Protein AF-A0A838JVN4-F1 (afdb_monomer)

Mean predicted aligned error: 5.34 Å

Sequence (90 aa):
MNTALLSALHEIETDKGIPFETVKGVLEESLLAAYEGREGADEDARVVLDEDTGDLRVMKDGEDITPHDFTRIAAQVMRQTFYQRLNEVH

Solvent-accessible surface area (backbone atoms only — not comparable to full-atom values): 5272 Å² total; per-residue (Å²): 118,33,63,68,58,51,50,54,49,51,47,46,21,68,77,69,70,43,57,57,69,58,57,50,49,56,49,27,53,56,48,33,56,63,42,62,74,40,91,86,47,66,85,86,52,45,45,45,73,40,85,90,44,38,43,76,42,32,34,40,100,88,42,83,67,55,55,92,62,45,69,60,52,44,60,49,49,47,53,57,50,49,60,44,59,71,66,70,71,123

Nearest PDB structures (foldseek):
  1k0r-assembly2_B  TM=7.919E-01  e=7.493E-04  Mycobacterium tuberculosis
  2mt4-assembly1_A  TM=7.522E-01  e=3.016E-03  Bacillus subtilis subsp. subtilis str. 168
  4mtn-assembly1_A  TM=8.011E-01  e=1.468E-02  Planctopirus limnophila DSM 3776
  2kwp-assembly1_A  TM=6.385E-01  e=5.208E-02  Escherichia coli K-12
  6gov-assembly1_A  TM=5.284E-01  e=1.666E-02  Escherichia coli O157:H7

Structure (mmCIF, N/CA/C/O backbone):
data_AF-A0A838JVN4-F1
#
_entry.id   AF-A0A838JVN4-F1
#
loop_
_atom_site.group_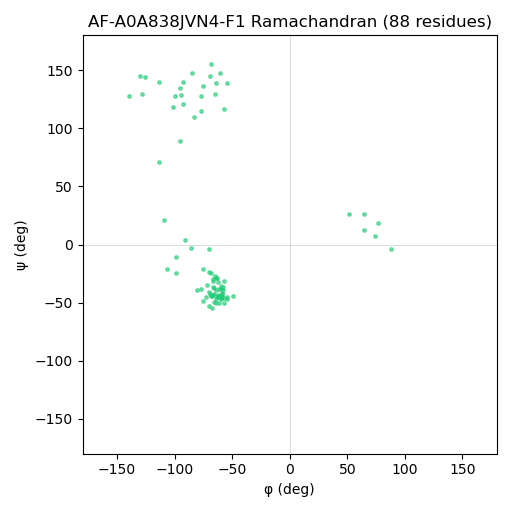PDB
_atom_site.id
_atom_site.type_symbol
_atom_site.label_atom_id
_atom_site.label_alt_id
_atom_site.label_comp_id
_atom_site.label_asym_id
_atom_site.label_entity_id
_atom_site.label_seq_id
_atom_site.pdbx_PDB_ins_code
_atom_site.Cartn_x
_atom_site.Cartn_y
_atom_site.Cartn_z
_atom_site.occupancy
_atom_site.B_iso_or_equiv
_atom_site.auth_seq_id
_atom_site.auth_comp_id
_atom_site.auth_asym_id
_atom_site.auth_atom_id
_atom_site.pdbx_PDB_model_num
ATOM 1 N N . MET A 1 1 ? 2.338 -11.867 6.122 1.00 56.28 1 MET A N 1
ATOM 2 C CA . MET A 1 1 ? 1.457 -11.601 7.289 1.00 56.28 1 MET A CA 1
ATOM 3 C C . MET A 1 1 ? 1.933 -10.374 8.046 1.00 56.28 1 MET A C 1
ATOM 5 O O . MET A 1 1 ? 2.800 -10.468 8.912 1.00 56.28 1 MET A O 1
ATOM 9 N N . ASN A 1 2 ? 1.359 -9.223 7.709 1.00 64.81 2 ASN A N 1
ATOM 10 C CA . ASN A 1 2 ? 1.639 -7.938 8.344 1.00 64.81 2 ASN A CA 1
ATOM 11 C C . ASN A 1 2 ? 0.387 -7.452 9.090 1.00 64.81 2 ASN A C 1
ATOM 13 O O . ASN A 1 2 ? -0.302 -6.520 8.684 1.00 64.81 2 ASN A O 1
ATOM 17 N N . THR A 1 3 ? 0.070 -8.130 10.192 1.00 75.62 3 THR A N 1
ATOM 18 C CA . THR A 1 3 ? -1.124 -7.851 11.006 1.00 75.62 3 THR A CA 1
ATOM 19 C C . THR A 1 3 ? -1.052 -6.509 11.734 1.00 75.62 3 THR A C 1
ATOM 21 O O . THR A 1 3 ? -2.084 -5.918 12.026 1.00 75.62 3 THR A O 1
ATOM 24 N N . ALA A 1 4 ? 0.152 -5.991 11.994 1.00 79.38 4 ALA A N 1
ATOM 25 C CA . ALA A 1 4 ? 0.339 -4.691 12.636 1.00 79.38 4 ALA A CA 1
ATOM 26 C C . ALA A 1 4 ? -0.162 -3.528 11.763 1.00 79.38 4 ALA A C 1
ATOM 28 O O . ALA A 1 4 ? -0.745 -2.580 12.284 1.00 79.38 4 ALA A O 1
ATOM 29 N N . LEU A 1 5 ? 0.033 -3.616 10.444 1.00 81.81 5 LEU A N 1
ATOM 30 C CA . LEU A 1 5 ? -0.465 -2.625 9.496 1.00 81.81 5 LEU A CA 1
ATOM 31 C C . LEU A 1 5 ? -1.996 -2.575 9.470 1.00 81.81 5 LEU A C 1
ATOM 33 O O . LEU A 1 5 ? -2.578 -1.503 9.604 1.00 81.81 5 LEU A O 1
ATOM 37 N N . LEU A 1 6 ? -2.642 -3.733 9.322 1.00 88.06 6 LEU A N 1
ATOM 38 C CA . LEU A 1 6 ? -4.104 -3.815 9.284 1.00 88.06 6 LEU A CA 1
ATOM 39 C C . LEU A 1 6 ? -4.726 -3.264 10.572 1.00 88.06 6 LEU A C 1
ATOM 41 O O . LEU A 1 6 ? -5.666 -2.476 10.510 1.00 88.06 6 LEU A O 1
ATOM 45 N N . SER A 1 7 ? -4.142 -3.590 11.729 1.00 86.69 7 SER A N 1
ATOM 46 C CA . SER A 1 7 ? -4.565 -3.015 13.008 1.00 86.69 7 SER A CA 1
ATOM 47 C C . SER A 1 7 ? -4.448 -1.488 13.033 1.00 86.69 7 SER A C 1
ATOM 49 O O . SER A 1 7 ? -5.367 -0.823 13.499 1.00 86.69 7 SER A O 1
ATOM 51 N N . ALA A 1 8 ? -3.359 -0.918 12.505 1.00 83.69 8 ALA A N 1
ATOM 52 C CA . ALA A 1 8 ? -3.179 0.534 12.449 1.00 83.69 8 ALA A CA 1
ATOM 53 C C . ALA A 1 8 ? -4.194 1.219 11.515 1.00 83.69 8 ALA A C 1
ATOM 55 O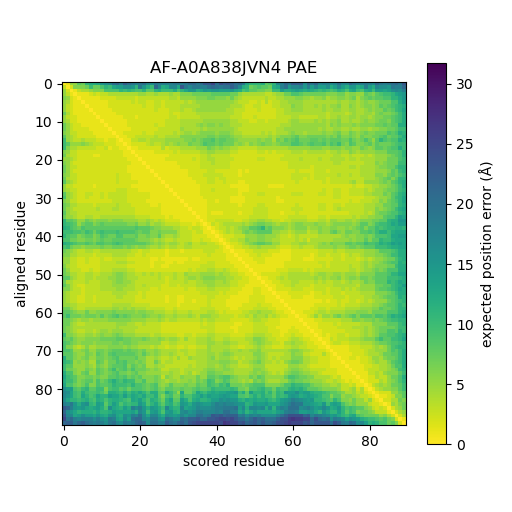 O . ALA A 1 8 ? -4.678 2.307 11.817 1.00 83.69 8 ALA A O 1
ATOM 56 N N . LEU A 1 9 ? -4.546 0.580 10.396 1.00 86.56 9 LEU A N 1
ATOM 57 C CA . LEU A 1 9 ? -5.571 1.084 9.478 1.00 86.56 9 LEU A CA 1
ATOM 58 C C . LEU A 1 9 ? -6.968 1.067 10.120 1.00 86.56 9 LEU A C 1
ATOM 60 O O . LEU A 1 9 ? -7.685 2.062 10.030 1.00 86.56 9 LEU A O 1
ATOM 64 N N . HIS A 1 10 ? -7.328 -0.012 10.823 1.00 88.62 10 HIS A N 1
ATOM 65 C CA . HIS A 1 10 ? -8.593 -0.095 11.566 1.00 88.62 10 HIS A CA 1
ATOM 66 C C . HIS A 1 10 ? -8.671 0.877 12.751 1.00 88.62 10 HIS A C 1
ATOM 68 O O . HIS A 1 10 ? -9.753 1.367 13.088 1.00 88.62 10 HIS A O 1
ATOM 74 N N . GLU A 1 11 ? -7.538 1.186 13.385 1.00 87.06 11 GLU A N 1
ATOM 75 C CA . GLU A 1 11 ? -7.484 2.213 14.426 1.00 87.06 11 GLU A CA 1
ATOM 76 C C . GLU A 1 11 ? -7.845 3.589 13.853 1.00 87.06 11 GLU A C 1
ATOM 78 O O . GLU A 1 11 ? -8.685 4.278 14.429 1.00 87.06 11 GLU A O 1
ATOM 83 N N . ILE A 1 12 ? -7.305 3.957 12.682 1.00 83.56 12 ILE A N 1
ATOM 84 C CA . ILE A 1 12 ? -7.692 5.198 11.991 1.00 83.56 12 ILE A CA 1
ATOM 85 C C . ILE A 1 12 ? -9.170 5.192 11.617 1.00 83.56 12 ILE A C 1
ATOM 87 O O . ILE A 1 12 ? -9.845 6.205 11.807 1.00 83.56 12 ILE A O 1
ATOM 91 N N . GLU A 1 13 ? -9.673 4.078 11.084 1.00 87.69 13 GLU A N 1
ATOM 92 C CA . GLU A 1 13 ? -11.090 3.951 10.739 1.00 87.69 13 GLU A CA 1
ATOM 93 C C . GLU A 1 13 ? -11.982 4.259 11.944 1.00 87.69 13 GLU A C 1
ATOM 95 O O . GLU A 1 13 ? -12.927 5.041 11.836 1.00 87.69 13 GLU A O 1
ATOM 100 N N . THR A 1 14 ? -11.637 3.708 13.108 1.00 88.31 14 THR A N 1
ATOM 101 C CA . THR A 1 14 ? -12.406 3.895 14.341 1.00 88.31 14 THR A CA 1
ATOM 102 C C . THR A 1 14 ? -12.238 5.301 14.925 1.00 88.31 14 THR A C 1
ATOM 104 O O . THR A 1 14 ? -13.229 5.917 15.312 1.00 88.31 14 THR A O 1
ATOM 107 N N . ASP A 1 15 ? -11.009 5.827 14.987 1.00 86.00 15 ASP A N 1
ATOM 108 C CA . ASP A 1 15 ? -10.698 7.130 15.600 1.00 86.00 15 ASP A CA 1
ATOM 109 C C . ASP A 1 15 ? -11.231 8.307 14.773 1.00 86.00 15 ASP A C 1
ATOM 111 O O . ASP A 1 15 ? -11.755 9.280 15.316 1.00 86.00 15 ASP A O 1
ATOM 115 N N . LYS A 1 16 ? -11.112 8.219 13.444 1.00 82.19 16 LYS A N 1
ATOM 116 C CA . LYS A 1 16 ? -11.498 9.293 12.519 1.00 82.19 16 LYS A CA 1
ATOM 117 C C . LYS A 1 16 ? -12.872 9.088 11.886 1.00 82.19 16 LYS A C 1
ATOM 119 O O . LYS A 1 16 ? -13.367 10.008 11.238 1.00 82.19 16 LYS A O 1
ATOM 124 N N . GLY A 1 17 ? -13.482 7.910 12.038 1.00 86.50 17 GLY A N 1
ATOM 125 C CA . GLY A 1 17 ? -14.736 7.557 11.365 1.00 86.50 17 GLY A CA 1
ATOM 126 C C . GLY A 1 17 ? -14.601 7.494 9.839 1.00 86.50 17 GLY A C 1
ATOM 127 O O . GLY A 1 17 ? -15.569 7.754 9.124 1.00 86.50 17 GLY A O 1
ATOM 128 N N . ILE A 1 18 ? -13.396 7.217 9.333 1.00 85.81 18 ILE A N 1
ATOM 129 C CA . ILE A 1 18 ? -13.102 7.143 7.897 1.00 85.81 18 ILE A CA 1
ATOM 130 C C . ILE A 1 18 ? -13.223 5.679 7.459 1.00 85.81 18 ILE A C 1
ATOM 132 O O . ILE A 1 18 ? -12.568 4.841 8.066 1.00 85.81 18 ILE A O 1
ATOM 136 N N . PRO A 1 19 ? -13.985 5.345 6.402 1.00 91.44 19 PRO A N 1
ATOM 137 C CA . PRO A 1 19 ? -14.113 3.961 5.948 1.00 91.44 19 PRO A CA 1
ATOM 138 C C . PRO A 1 19 ? -12.754 3.311 5.670 1.00 91.44 19 PRO A C 1
ATOM 140 O O . PRO A 1 19 ? -11.898 3.945 5.044 1.00 91.44 19 PRO A O 1
ATOM 143 N N . PHE A 1 20 ? -12.577 2.045 6.066 1.00 89.50 20 PHE A N 1
ATOM 144 C CA . PHE A 1 20 ? -11.329 1.305 5.842 1.00 89.50 20 PHE A CA 1
ATOM 145 C C . PHE A 1 20 ? -10.826 1.396 4.395 1.00 89.50 20 PHE A C 1
ATOM 147 O O . PHE A 1 20 ? -9.651 1.677 4.175 1.00 89.50 20 PHE A O 1
ATOM 154 N N . GLU A 1 21 ? -11.712 1.240 3.404 1.00 90.56 21 GLU A N 1
ATOM 155 C CA . GLU A 1 21 ? -11.351 1.335 1.982 1.00 90.56 21 GLU A CA 1
ATOM 156 C C . GLU A 1 21 ? -10.753 2.695 1.604 1.00 90.56 21 GLU A C 1
ATOM 158 O O . GLU A 1 21 ? -9.814 2.765 0.815 1.00 90.56 21 GLU A O 1
ATOM 163 N N . THR A 1 22 ? -11.237 3.779 2.211 1.00 89.44 22 THR A N 1
ATOM 164 C CA . THR A 1 22 ? -10.689 5.122 1.993 1.00 89.44 22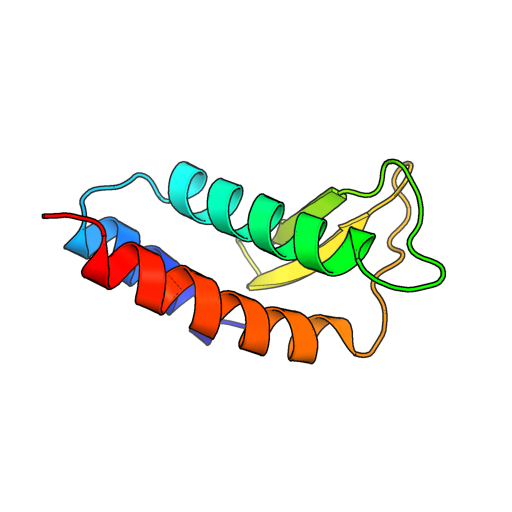 THR A CA 1
ATOM 165 C C . THR A 1 22 ? -9.285 5.236 2.582 1.00 89.44 22 THR A C 1
ATOM 167 O O . THR A 1 22 ? -8.388 5.776 1.938 1.00 89.44 22 THR A O 1
ATOM 170 N N . VAL A 1 23 ? -9.065 4.721 3.798 1.00 86.75 23 VAL A N 1
ATOM 171 C CA . VAL A 1 23 ? -7.738 4.746 4.438 1.00 86.75 23 VAL A CA 1
ATOM 172 C C . VAL A 1 23 ? -6.747 3.868 3.663 1.00 86.75 23 VAL A C 1
ATOM 174 O O . VAL A 1 23 ? -5.613 4.284 3.419 1.00 86.75 23 VAL A O 1
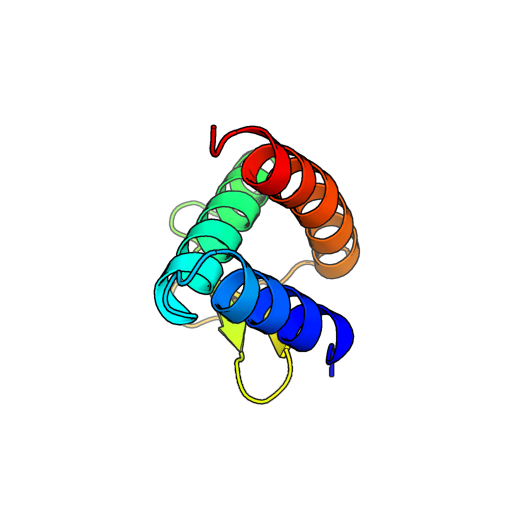ATOM 177 N N . LYS A 1 24 ? -7.193 2.683 3.231 1.00 90.75 24 LYS A N 1
ATOM 178 C CA . LYS A 1 24 ? -6.451 1.759 2.367 1.00 90.75 24 LYS A CA 1
ATOM 179 C C . LYS A 1 24 ? -6.048 2.429 1.053 1.00 90.75 24 LYS A C 1
ATOM 181 O O . LYS A 1 24 ? -4.864 2.420 0.735 1.00 90.75 24 LYS A O 1
ATOM 186 N N . GLY A 1 25 ? -6.980 3.072 0.349 1.00 91.38 25 GLY A N 1
ATOM 187 C CA . GLY A 1 25 ? -6.689 3.761 -0.912 1.00 91.38 25 GLY A CA 1
ATOM 188 C C . GLY A 1 25 ? -5.647 4.870 -0.748 1.00 91.38 25 GLY A C 1
ATOM 189 O O . GLY A 1 25 ? -4.657 4.902 -1.472 1.00 91.38 25 GLY A O 1
ATOM 190 N N . VAL A 1 26 ? -5.784 5.711 0.285 1.00 88.06 26 VAL A N 1
ATOM 191 C CA . VAL A 1 26 ? -4.795 6.767 0.584 1.00 88.06 26 VAL A CA 1
ATOM 192 C C . VAL A 1 26 ? -3.407 6.182 0.852 1.00 88.06 26 VAL A C 1
ATOM 194 O O . VAL A 1 26 ? -2.390 6.765 0.458 1.00 88.06 26 VAL A O 1
ATOM 197 N N . LEU A 1 27 ? -3.345 5.043 1.542 1.00 87.75 27 LEU A N 1
ATOM 198 C CA . LEU A 1 27 ? -2.094 4.344 1.787 1.00 87.75 27 LEU A CA 1
ATOM 199 C C . LEU A 1 27 ? -1.487 3.815 0.481 1.00 87.75 27 LEU A C 1
ATOM 201 O O . LEU A 1 27 ? -0.305 4.050 0.236 1.00 87.75 27 LEU A O 1
ATOM 205 N N . GLU A 1 28 ? -2.271 3.119 -0.339 1.00 92.56 28 GLU A N 1
ATOM 206 C CA . GLU A 1 28 ? -1.839 2.577 -1.632 1.00 92.56 28 GLU A CA 1
ATOM 207 C C . GLU A 1 28 ? -1.300 3.686 -2.546 1.00 92.56 28 GLU A C 1
ATOM 209 O O . GLU A 1 28 ? -0.193 3.557 -3.067 1.00 92.56 28 GLU A O 1
ATOM 214 N N . GLU A 1 29 ? -1.999 4.820 -2.647 1.00 91.06 29 GLU A N 1
ATOM 215 C CA . GLU A 1 29 ? -1.553 5.994 -3.410 1.00 91.06 29 GLU A CA 1
ATOM 216 C C . GLU A 1 29 ? -0.243 6.582 -2.867 1.00 91.06 29 GLU A C 1
ATOM 218 O O . GLU A 1 29 ? 0.677 6.891 -3.625 1.00 91.06 29 GLU A O 1
ATOM 223 N N . SER A 1 30 ? -0.115 6.702 -1.542 1.00 89.31 30 SER A N 1
ATOM 224 C CA . SER A 1 30 ? 1.106 7.235 -0.918 1.00 89.31 30 SER A CA 1
ATOM 225 C C . SER A 1 30 ? 2.315 6.333 -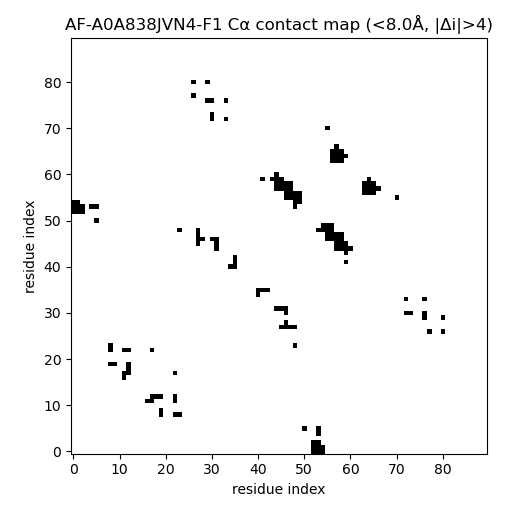1.175 1.00 89.31 30 SER A C 1
ATOM 227 O O . SER A 1 30 ? 3.433 6.803 -1.399 1.00 89.31 30 SER A O 1
ATOM 229 N N . LEU A 1 31 ? 2.097 5.019 -1.138 1.00 90.69 31 LEU A N 1
ATOM 230 C CA . LEU A 1 31 ? 3.122 4.025 -1.428 1.00 90.69 31 LEU A CA 1
ATOM 231 C C . LEU A 1 31 ? 3.474 3.973 -2.912 1.00 90.69 31 LEU A C 1
ATOM 233 O O . LEU A 1 31 ? 4.642 3.747 -3.235 1.00 90.69 31 LEU A O 1
ATOM 237 N N . LEU A 1 32 ? 2.496 4.189 -3.793 1.00 92.38 32 LEU A N 1
ATOM 238 C CA . LEU A 1 32 ? 2.714 4.295 -5.229 1.00 92.38 32 LEU A CA 1
ATOM 239 C C . LEU A 1 32 ? 3.576 5.516 -5.553 1.00 92.38 32 LEU A C 1
ATOM 241 O O . LEU A 1 32 ? 4.606 5.356 -6.194 1.00 92.38 32 LEU A O 1
ATOM 245 N N . ALA A 1 33 ? 3.276 6.688 -4.992 1.00 89.56 33 ALA A N 1
ATOM 246 C CA . ALA A 1 33 ? 4.112 7.875 -5.185 1.00 89.56 33 ALA A CA 1
ATOM 247 C C . ALA A 1 33 ? 5.567 7.648 -4.720 1.00 89.56 33 ALA A C 1
ATOM 249 O O . ALA A 1 33 ? 6.529 8.056 -5.375 1.00 89.56 33 ALA A O 1
ATOM 250 N N . ALA A 1 34 ? 5.754 6.935 -3.603 1.00 87.94 34 ALA A N 1
ATOM 251 C CA . ALA A 1 34 ? 7.078 6.521 -3.144 1.00 87.94 34 ALA A CA 1
ATOM 252 C C . ALA A 1 34 ? 7.716 5.431 -4.028 1.00 87.94 34 ALA A C 1
ATOM 254 O O . ALA A 1 34 ? 8.940 5.272 -4.024 1.00 87.94 34 ALA A O 1
ATOM 255 N N . TYR A 1 35 ? 6.917 4.654 -4.767 1.00 90.19 35 TYR A N 1
ATOM 256 C CA . TYR A 1 35 ? 7.416 3.763 -5.807 1.00 90.19 35 TYR A CA 1
ATOM 257 C C . TYR A 1 35 ? 7.938 4.513 -7.013 1.00 90.19 35 TYR A C 1
ATOM 259 O O . TYR A 1 35 ? 9.079 4.300 -7.403 1.00 90.19 35 TYR A O 1
ATOM 267 N N . GLU A 1 36 ? 7.123 5.393 -7.564 1.00 90.19 36 GLU A N 1
ATOM 268 C CA . GLU A 1 36 ? 7.421 6.110 -8.796 1.00 90.19 36 GLU A CA 1
ATOM 269 C C . GLU A 1 36 ? 8.622 7.049 -8.638 1.00 90.19 36 GLU A C 1
ATOM 271 O O . GLU A 1 36 ? 9.361 7.283 -9.588 1.00 90.19 36 GLU A O 1
ATOM 276 N N . GLY A 1 37 ? 8.893 7.531 -7.420 1.00 86.88 37 GLY A N 1
ATOM 277 C CA . GLY A 1 37 ? 10.090 8.321 -7.120 1.00 86.88 37 GLY A CA 1
ATOM 278 C C . GLY A 1 37 ? 11.420 7.549 -7.154 1.00 86.88 37 GLY A C 1
ATOM 279 O O . GLY A 1 37 ? 12.470 8.156 -6.930 1.00 86.88 37 GLY A O 1
ATOM 280 N N . ARG A 1 38 ? 11.411 6.228 -7.377 1.00 84.38 38 ARG A N 1
ATOM 281 C CA . ARG A 1 38 ? 12.624 5.396 -7.450 1.00 84.38 38 ARG A CA 1
ATOM 282 C C . ARG A 1 38 ? 13.220 5.415 -8.854 1.00 84.38 38 ARG A C 1
ATOM 284 O O . ARG A 1 38 ? 12.505 5.386 -9.850 1.00 84.38 38 ARG A O 1
ATOM 291 N N . GLU A 1 39 ? 14.543 5.308 -8.937 1.00 83.56 39 GLU A N 1
ATOM 292 C CA . GLU A 1 39 ? 15.189 4.965 -10.206 1.00 83.56 39 GLU A CA 1
ATOM 293 C C . GLU A 1 39 ? 14.791 3.545 -10.638 1.00 83.56 39 GLU A C 1
ATOM 295 O O . GLU A 1 39 ? 14.890 2.599 -9.854 1.00 83.56 39 GLU A O 1
ATOM 300 N N . GLY A 1 40 ? 14.340 3.404 -11.886 1.00 83.56 40 GLY A N 1
ATOM 301 C CA . GLY A 1 40 ? 13.902 2.121 -12.440 1.00 83.56 40 GLY A CA 1
ATOM 302 C C . GLY A 1 40 ? 12.519 1.661 -11.973 1.00 83.56 40 GLY A C 1
ATOM 303 O O . GLY A 1 40 ? 12.231 0.471 -12.064 1.00 83.56 40 GLY A O 1
ATOM 304 N N . ALA A 1 41 ? 11.683 2.563 -11.450 1.00 89.00 41 ALA A N 1
ATOM 305 C CA . ALA A 1 41 ? 10.272 2.264 -11.236 1.00 89.00 41 ALA A CA 1
ATOM 306 C C . ALA A 1 41 ? 9.567 2.001 -12.573 1.00 89.00 41 ALA A C 1
ATOM 308 O O . ALA A 1 41 ? 9.817 2.693 -13.562 1.00 89.00 41 ALA A O 1
ATOM 309 N N . ASP A 1 42 ? 8.688 1.005 -12.591 1.00 92.00 42 ASP A N 1
ATOM 310 C CA . ASP A 1 42 ? 7.850 0.732 -13.745 1.00 92.00 42 ASP A CA 1
ATOM 311 C C . ASP A 1 42 ? 6.690 1.727 -13.818 1.00 92.00 42 ASP A C 1
ATOM 313 O O . ASP A 1 42 ? 5.925 1.884 -12.864 1.00 92.00 42 ASP A O 1
ATOM 317 N N . GLU A 1 43 ? 6.540 2.350 -14.986 1.00 85.06 43 GLU A N 1
ATOM 318 C CA . GLU A 1 43 ? 5.361 3.142 -15.339 1.00 85.06 43 GLU A CA 1
ATOM 319 C C . GLU A 1 43 ? 4.098 2.253 -15.305 1.00 85.06 43 GLU A C 1
ATOM 321 O O . GLU A 1 43 ? 4.173 1.050 -15.572 1.00 85.06 43 GLU A O 1
ATOM 326 N N . ASP A 1 44 ? 2.949 2.833 -14.943 1.00 89.50 44 ASP A N 1
ATOM 327 C CA . ASP A 1 44 ? 1.641 2.156 -14.817 1.00 89.50 44 ASP A CA 1
ATOM 328 C C . ASP A 1 44 ? 1.539 1.066 -13.732 1.00 89.50 44 ASP A C 1
ATOM 330 O O . ASP A 1 44 ? 0.568 0.301 -13.674 1.00 89.50 44 ASP A O 1
ATOM 334 N N . ALA A 1 45 ? 2.511 0.987 -12.828 1.00 94.75 45 ALA A N 1
ATOM 335 C CA . ALA A 1 45 ? 2.391 0.119 -11.671 1.00 94.75 45 ALA A CA 1
ATOM 336 C C . ALA A 1 45 ? 1.314 0.604 -10.689 1.00 94.75 45 ALA A C 1
ATOM 338 O O . ALA A 1 45 ? 0.996 1.785 -10.582 1.00 94.75 45 ALA A O 1
ATOM 339 N N . ARG A 1 46 ? 0.787 -0.331 -9.900 1.00 95.31 46 ARG A N 1
ATOM 340 C CA . ARG A 1 46 ? -0.155 -0.059 -8.809 1.00 95.31 46 ARG A CA 1
ATOM 341 C C . ARG A 1 46 ? 0.296 -0.744 -7.533 1.00 95.31 46 ARG A C 1
ATOM 343 O O . ARG A 1 46 ? 0.810 -1.860 -7.574 1.00 95.31 46 ARG A O 1
ATOM 350 N N . VAL A 1 47 ? 0.063 -0.100 -6.397 1.00 94.81 47 VAL A N 1
ATOM 351 C CA . VAL A 1 47 ? 0.258 -0.724 -5.086 1.00 94.81 47 VAL A CA 1
ATOM 352 C C . VAL A 1 47 ? -1.072 -1.288 -4.611 1.00 94.81 47 VAL A C 1
ATOM 354 O O . VAL A 1 47 ? -2.094 -0.624 -4.722 1.00 94.81 47 VAL A O 1
ATOM 357 N N . VAL A 1 48 ? -1.052 -2.516 -4.099 1.00 94.19 48 VAL A N 1
ATOM 358 C CA . VAL A 1 48 ? -2.230 -3.201 -3.566 1.00 94.19 48 VAL A CA 1
ATOM 359 C C . VAL A 1 48 ? -1.918 -3.713 -2.168 1.00 94.19 48 VAL A C 1
ATOM 361 O O . VAL A 1 48 ? -0.909 -4.394 -1.962 1.00 94.19 48 VAL A O 1
ATOM 364 N N . LEU A 1 49 ? -2.794 -3.401 -1.219 1.00 91.81 49 LEU A N 1
ATOM 365 C CA . LEU A 1 49 ? -2.836 -4.023 0.094 1.00 91.81 49 LEU A CA 1
ATOM 366 C C . LEU A 1 49 ? -3.800 -5.209 0.065 1.00 91.81 49 LEU A C 1
ATOM 368 O O . LEU A 1 49 ? -4.996 -5.061 -0.195 1.00 91.81 49 LEU A O 1
ATOM 372 N N . ASP A 1 50 ? -3.274 -6.384 0.382 1.00 90.50 50 ASP A N 1
ATOM 373 C CA . ASP A 1 50 ? -4.071 -7.576 0.628 1.00 90.50 50 ASP A CA 1
ATOM 374 C C . ASP A 1 50 ? -4.689 -7.480 2.034 1.00 90.50 50 ASP A C 1
ATOM 376 O O . ASP A 1 50 ? -3.982 -7.422 3.040 1.00 90.50 50 ASP A O 1
ATOM 380 N N . GLU A 1 51 ? -6.015 -7.388 2.104 1.00 86.44 51 GLU A N 1
ATOM 381 C CA . GLU A 1 51 ? -6.759 -7.155 3.350 1.00 86.44 51 GLU A CA 1
ATOM 382 C C . GLU A 1 51 ? -6.843 -8.385 4.262 1.00 86.44 51 GLU A C 1
ATOM 384 O O . GLU A 1 51 ? -6.998 -8.241 5.473 1.00 86.44 51 GLU A O 1
ATOM 389 N N . ASP A 1 52 ? -6.659 -9.584 3.710 1.00 86.62 52 ASP A N 1
ATOM 390 C CA . ASP A 1 52 ? -6.639 -10.832 4.470 1.00 86.62 52 ASP A CA 1
ATOM 391 C C . ASP A 1 52 ? -5.277 -11.068 5.141 1.00 86.62 52 ASP A C 1
ATOM 393 O O . ASP A 1 52 ? -5.183 -11.556 6.271 1.00 86.62 52 ASP A O 1
ATOM 397 N N . THR A 1 53 ? -4.189 -10.739 4.440 1.00 87.81 53 THR A N 1
ATOM 398 C CA . THR A 1 53 ? -2.813 -11.057 4.866 1.00 87.81 53 THR A CA 1
ATOM 399 C C . THR A 1 53 ? -2.028 -9.847 5.377 1.00 87.81 53 THR A C 1
ATOM 401 O O . THR A 1 53 ? -1.042 -10.006 6.115 1.00 87.81 53 THR A O 1
ATOM 404 N N . GLY A 1 54 ? -2.445 -8.640 4.996 1.00 86.12 54 GLY A N 1
ATOM 405 C CA . GLY A 1 54 ? -1.737 -7.381 5.218 1.00 86.12 54 GLY A CA 1
ATOM 406 C C . GLY A 1 54 ? -0.517 -7.191 4.313 1.00 86.12 54 GLY A C 1
ATOM 407 O O . GLY A 1 54 ? 0.271 -6.272 4.540 1.00 86.12 54 GLY A O 1
ATOM 408 N N . ASP A 1 55 ? -0.298 -8.074 3.336 1.00 88.94 55 ASP A N 1
ATOM 409 C CA . ASP A 1 55 ? 0.853 -7.989 2.441 1.00 88.94 55 ASP A CA 1
ATOM 410 C C . ASP A 1 55 ? 0.662 -6.881 1.393 1.00 88.94 55 ASP A C 1
ATOM 412 O O . ASP A 1 55 ? -0.406 -6.713 0.806 1.00 88.94 55 ASP A O 1
ATOM 416 N N . LEU A 1 56 ? 1.727 -6.110 1.170 1.00 90.94 56 LEU A N 1
ATOM 417 C CA . LEU A 1 56 ? 1.766 -5.029 0.191 1.00 90.94 56 LEU A CA 1
ATOM 418 C C . LEU A 1 56 ? 2.456 -5.518 -1.069 1.00 90.94 56 LEU A C 1
ATOM 420 O O . LEU A 1 56 ? 3.581 -6.017 -0.997 1.00 90.94 56 LEU A O 1
ATOM 424 N N . ARG A 1 57 ? 1.803 -5.329 -2.211 1.00 93.56 57 ARG A N 1
ATOM 425 C CA . ARG A 1 57 ? 2.329 -5.751 -3.506 1.00 93.56 57 ARG A CA 1
ATOM 426 C C . ARG A 1 57 ? 2.365 -4.599 -4.487 1.00 93.56 57 ARG A C 1
ATOM 428 O O . ARG A 1 57 ? 1.476 -3.753 -4.484 1.00 93.56 57 ARG A O 1
ATOM 435 N N . VAL A 1 58 ? 3.388 -4.585 -5.329 1.00 95.12 58 VAL A N 1
ATOM 436 C CA . VAL A 1 58 ? 3.461 -3.729 -6.510 1.00 95.12 58 VAL A CA 1
ATOM 437 C C . VAL A 1 58 ? 3.107 -4.595 -7.707 1.00 95.12 58 VAL A C 1
ATOM 439 O O . VAL A 1 58 ? 3.789 -5.577 -7.985 1.00 95.12 58 VAL A O 1
ATOM 442 N N . MET A 1 59 ? 2.030 -4.246 -8.395 1.00 95.88 59 MET A N 1
ATOM 443 C CA . MET A 1 59 ? 1.513 -5.004 -9.526 1.00 95.88 59 MET A CA 1
ATOM 444 C C . MET A 1 59 ? 1.646 -4.182 -10.804 1.00 95.88 59 MET A C 1
ATOM 446 O O . MET A 1 59 ? 1.319 -2.997 -10.797 1.00 95.88 59 MET A O 1
ATOM 450 N N . LYS A 1 60 ? 2.018 -4.820 -11.912 1.00 95.38 60 LYS A N 1
ATOM 451 C CA . LYS A 1 60 ? 2.008 -4.224 -13.254 1.00 95.38 60 LYS A CA 1
ATOM 452 C C . LYS A 1 60 ? 1.498 -5.250 -14.254 1.00 95.38 60 LYS A C 1
ATOM 454 O O . LYS A 1 60 ? 1.953 -6.384 -14.225 1.00 95.38 60 LYS A O 1
ATOM 459 N N . ASP A 1 61 ? 0.503 -4.896 -15.065 1.00 93.06 61 ASP A N 1
ATOM 460 C CA . ASP A 1 61 ? -0.089 -5.799 -16.074 1.00 93.06 61 ASP A CA 1
ATOM 461 C C . ASP A 1 61 ? -0.521 -7.188 -15.540 1.00 93.06 61 ASP A C 1
ATOM 463 O O . ASP A 1 61 ? -0.613 -8.170 -16.271 1.00 93.06 61 ASP A O 1
ATOM 467 N N . GLY A 1 62 ? -0.830 -7.278 -14.240 1.00 91.75 6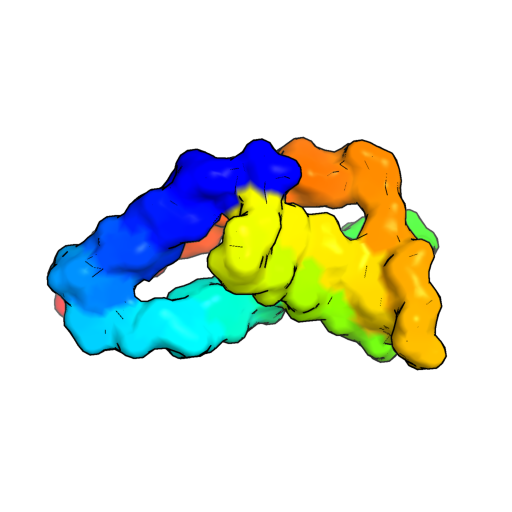2 GLY A N 1
ATOM 468 C CA . GLY A 1 62 ? -1.189 -8.533 -13.567 1.00 91.75 62 GLY A CA 1
ATOM 469 C C . GLY A 1 62 ? -0.008 -9.329 -13.001 1.00 91.75 62 GLY A C 1
ATOM 470 O O . GLY A 1 62 ? -0.238 -10.321 -12.312 1.00 91.75 62 GLY A O 1
ATOM 471 N N . GLU A 1 63 ? 1.225 -8.879 -13.214 1.00 93.75 63 GLU A N 1
ATOM 472 C CA . GLU A 1 63 ? 2.444 -9.456 -12.650 1.00 93.75 63 GLU A CA 1
ATOM 473 C C . GLU A 1 63 ? 2.821 -8.776 -11.329 1.00 93.75 63 GLU A C 1
ATOM 475 O O . GLU A 1 63 ? 2.694 -7.559 -11.176 1.00 93.75 63 GLU A O 1
ATOM 480 N N . ASP A 1 64 ? 3.270 -9.576 -10.362 1.00 94.38 64 ASP A N 1
ATOM 481 C CA . ASP A 1 64 ? 3.818 -9.091 -9.097 1.00 94.38 64 ASP A CA 1
ATOM 482 C C . ASP A 1 64 ? 5.292 -8.722 -9.303 1.00 94.38 64 ASP A C 1
ATOM 484 O O . ASP A 1 64 ? 6.146 -9.589 -9.499 1.00 94.38 64 ASP A O 1
ATOM 488 N N . ILE A 1 6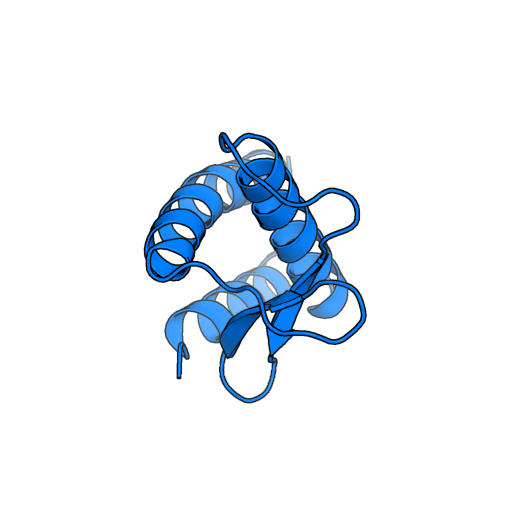5 ? 5.570 -7.422 -9.271 1.00 93.69 65 ILE A N 1
ATOM 489 C CA . ILE A 1 65 ? 6.904 -6.838 -9.437 1.00 93.69 65 ILE A CA 1
ATOM 490 C C . ILE A 1 65 ? 7.430 -6.260 -8.118 1.00 93.69 65 ILE A C 1
ATOM 492 O O . ILE A 1 65 ? 8.296 -5.385 -8.118 1.00 93.69 65 ILE A O 1
ATOM 496 N N . THR A 1 66 ? 6.896 -6.715 -6.978 1.00 92.69 66 THR A N 1
ATOM 497 C CA . THR A 1 66 ? 7.207 -6.166 -5.653 1.00 92.69 66 THR A CA 1
ATOM 498 C C . THR A 1 66 ? 8.705 -6.227 -5.353 1.00 92.69 66 THR A C 1
ATOM 500 O O . THR A 1 66 ? 9.268 -7.315 -5.211 1.00 92.69 66 THR A O 1
ATOM 503 N N . PRO A 1 67 ? 9.379 -5.075 -5.173 1.00 90.25 67 PRO A N 1
ATOM 504 C CA . PRO A 1 67 ? 10.802 -5.085 -4.854 1.00 90.25 67 PRO A CA 1
ATOM 505 C C . PRO A 1 67 ? 11.062 -5.629 -3.446 1.00 90.25 67 PRO A C 1
ATOM 507 O O . PRO A 1 67 ? 10.306 -5.351 -2.518 1.00 90.25 67 PRO A O 1
ATOM 510 N N . HIS A 1 68 ? 12.173 -6.345 -3.253 1.00 88.69 68 HIS A N 1
ATOM 511 C CA . HIS A 1 68 ? 12.491 -7.004 -1.976 1.00 88.69 68 HIS A CA 1
ATOM 512 C C . HIS A 1 68 ? 12.544 -6.053 -0.765 1.00 88.69 68 HIS A C 1
ATOM 514 O O . HIS A 1 68 ? 12.202 -6.449 0.348 1.00 88.69 68 HIS A O 1
ATOM 520 N N . ASP A 1 69 ? 12.936 -4.793 -0.969 1.00 87.62 69 ASP A N 1
ATOM 521 C CA . ASP A 1 69 ? 12.987 -3.773 0.085 1.00 87.62 69 ASP A CA 1
ATOM 522 C C . ASP A 1 69 ? 11.683 -2.962 0.225 1.00 87.62 69 ASP A C 1
ATOM 524 O O . ASP A 1 69 ? 11.615 -2.034 1.038 1.00 87.62 69 ASP A O 1
ATOM 528 N N . PHE A 1 70 ? 10.624 -3.294 -0.526 1.00 86.31 70 PHE A N 1
ATOM 529 C CA . PHE A 1 70 ? 9.385 -2.512 -0.548 1.00 86.31 70 PHE A CA 1
ATOM 530 C C . PHE A 1 70 ? 8.698 -2.443 0.816 1.00 86.31 70 PHE A C 1
ATOM 532 O O . PHE A 1 70 ? 8.260 -1.372 1.223 1.00 86.31 70 PHE A O 1
ATOM 539 N N . THR A 1 71 ? 8.705 -3.530 1.590 1.00 81.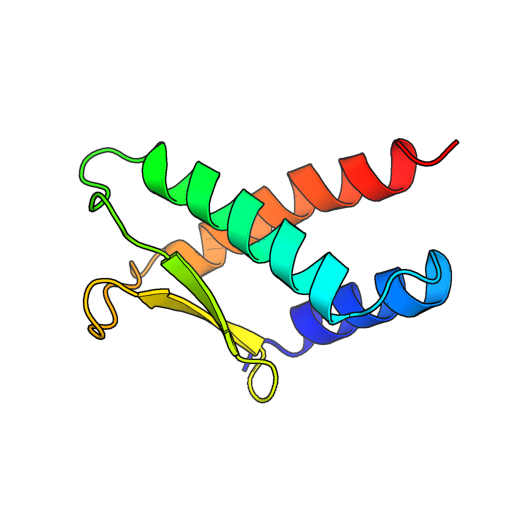50 71 THR A N 1
ATOM 540 C CA . THR A 1 71 ? 8.152 -3.548 2.955 1.00 81.50 71 THR A CA 1
ATOM 541 C C . THR A 1 71 ? 8.818 -2.515 3.870 1.00 81.50 71 THR A C 1
ATOM 543 O O . THR A 1 71 ? 8.153 -1.885 4.695 1.00 81.50 71 THR A O 1
ATOM 546 N N . ARG A 1 72 ? 10.132 -2.285 3.719 1.00 84.12 72 ARG A N 1
ATOM 547 C CA . ARG A 1 72 ? 10.854 -1.262 4.495 1.00 84.12 72 ARG A CA 1
ATOM 548 C C . ARG A 1 72 ? 10.432 0.144 4.073 1.00 84.12 72 ARG A C 1
ATOM 550 O O . ARG A 1 72 ? 10.222 0.996 4.936 1.00 84.12 72 ARG A O 1
ATOM 557 N N . ILE A 1 73 ? 10.302 0.373 2.767 1.00 81.94 73 ILE A N 1
ATOM 558 C CA . ILE A 1 73 ? 9.827 1.645 2.204 1.00 81.94 73 ILE A CA 1
ATOM 559 C C . ILE A 1 73 ? 8.420 1.929 2.719 1.00 81.94 73 ILE A C 1
ATOM 561 O O . ILE A 1 73 ? 8.157 3.022 3.217 1.00 81.94 73 ILE A O 1
ATOM 565 N N . ALA A 1 74 ? 7.552 0.919 2.704 1.00 80.38 74 ALA A N 1
ATOM 566 C CA . ALA A 1 74 ? 6.190 1.060 3.170 1.00 80.38 74 ALA A CA 1
ATOM 567 C C . ALA A 1 74 ? 6.107 1.494 4.632 1.00 80.38 74 ALA A C 1
ATOM 569 O O . ALA A 1 74 ? 5.404 2.448 4.950 1.00 80.38 74 ALA A O 1
ATOM 570 N N . ALA A 1 75 ? 6.912 0.893 5.509 1.00 82.31 75 ALA A N 1
ATOM 571 C CA . ALA A 1 75 ? 6.990 1.305 6.908 1.00 82.31 75 ALA A CA 1
ATOM 572 C C . ALA A 1 75 ? 7.514 2.746 7.102 1.00 82.31 75 ALA A C 1
ATOM 574 O O . ALA A 1 75 ? 7.201 3.402 8.100 1.00 82.31 75 ALA A O 1
ATOM 575 N N . GLN A 1 76 ? 8.350 3.259 6.194 1.00 81.56 76 GLN A N 1
ATOM 576 C CA . GLN A 1 76 ? 8.817 4.647 6.238 1.00 81.56 76 GLN A CA 1
ATOM 577 C C . GLN A 1 76 ? 7.729 5.621 5.775 1.00 81.56 76 GLN A C 1
ATOM 579 O O . GLN A 1 76 ? 7.447 6.589 6.482 1.00 81.56 76 GLN A O 1
ATOM 584 N N . VAL A 1 77 ? 7.101 5.334 4.635 1.00 80.00 77 VAL A N 1
ATOM 585 C CA . VAL A 1 77 ? 6.020 6.148 4.063 1.00 80.00 77 VAL A CA 1
ATOM 586 C C . VAL A 1 77 ? 4.824 6.189 5.004 1.00 80.00 77 VAL A C 1
ATOM 588 O O . VAL A 1 77 ? 4.329 7.267 5.299 1.00 80.00 77 VAL A O 1
ATOM 591 N N . MET A 1 78 ? 4.420 5.047 5.570 1.00 75.75 78 MET A N 1
ATOM 592 C CA . MET A 1 78 ? 3.342 4.988 6.560 1.00 75.75 78 MET A CA 1
ATOM 593 C C . MET A 1 78 ? 3.588 5.918 7.726 1.00 75.75 78 MET A C 1
ATOM 595 O O . MET A 1 78 ? 2.693 6.665 8.083 1.00 75.75 78 MET A O 1
ATOM 599 N N . ARG A 1 79 ? 4.796 5.925 8.299 1.00 77.12 79 ARG A N 1
ATOM 600 C CA . ARG A 1 79 ? 5.117 6.861 9.381 1.00 77.12 79 ARG A CA 1
ATOM 601 C C . ARG A 1 79 ? 4.958 8.301 8.910 1.00 77.12 79 ARG A C 1
ATOM 603 O O . ARG A 1 79 ? 4.318 9.087 9.595 1.00 77.12 79 ARG A O 1
ATOM 610 N N . GLN A 1 80 ? 5.491 8.638 7.742 1.00 71.62 80 GLN A N 1
ATOM 611 C CA . GLN A 1 80 ? 5.412 9.996 7.214 1.00 71.62 80 GLN A CA 1
ATOM 612 C C . GLN A 1 80 ? 3.958 10.445 6.989 1.00 71.62 80 GLN A C 1
ATOM 614 O O . GLN A 1 80 ? 3.557 11.476 7.522 1.00 71.62 80 GLN A O 1
ATOM 619 N N . THR A 1 81 ? 3.157 9.636 6.295 1.00 69.00 81 THR A N 1
ATOM 620 C CA . THR A 1 81 ? 1.778 9.965 5.918 1.00 69.00 81 THR A CA 1
ATOM 621 C C . THR A 1 81 ? 0.785 9.814 7.077 1.00 69.00 81 THR A C 1
ATOM 623 O O . THR A 1 81 ? -0.104 10.649 7.224 1.00 69.00 81 THR A O 1
ATOM 626 N N . PHE A 1 82 ? 0.908 8.802 7.947 1.00 69.38 82 PHE A N 1
ATOM 627 C CA . PHE A 1 82 ? 0.002 8.643 9.098 1.00 69.38 82 PHE A CA 1
ATOM 628 C C . PHE A 1 82 ? 0.185 9.764 10.119 1.00 69.38 82 PHE A C 1
ATOM 630 O O . PHE A 1 82 ? -0.807 10.318 10.586 1.00 69.38 82 PHE A O 1
ATOM 637 N N . TYR A 1 83 ? 1.425 10.136 10.462 1.00 64.75 83 TYR A N 1
ATOM 638 C CA . TYR A 1 83 ? 1.646 11.252 11.391 1.00 64.75 83 TYR A CA 1
ATOM 639 C C . TYR A 1 83 ? 1.148 12.584 10.818 1.00 64.75 83 TYR A C 1
ATOM 641 O O . TYR A 1 83 ? 0.730 13.454 11.579 1.00 64.75 83 TYR A O 1
ATOM 649 N N . GLN A 1 84 ? 1.161 12.734 9.495 1.00 63.50 84 GLN A N 1
ATOM 650 C CA . GLN A 1 84 ? 0.563 13.868 8.795 1.00 63.50 84 GLN A CA 1
ATOM 651 C C . GLN A 1 84 ? -0.968 13.856 8.931 1.00 63.50 84 GLN A C 1
ATOM 653 O O . GLN A 1 84 ? -1.539 14.769 9.523 1.00 63.50 84 GLN A O 1
ATOM 658 N N . ARG A 1 85 ? -1.633 12.757 8.554 1.00 61.56 85 ARG A N 1
ATOM 659 C CA . ARG A 1 85 ? -3.100 12.620 8.646 1.00 61.56 85 ARG A CA 1
ATOM 660 C C . ARG A 1 85 ? -3.647 12.703 10.077 1.00 61.56 85 ARG A C 1
ATOM 662 O O . ARG A 1 85 ? -4.742 13.223 10.267 1.00 61.56 85 ARG A O 1
ATOM 669 N N . LEU A 1 86 ? -2.903 12.239 11.083 1.00 57.12 86 LEU A N 1
ATOM 670 C CA . LEU A 1 86 ? -3.289 12.376 12.495 1.00 57.12 86 LEU A CA 1
ATOM 671 C C . LEU A 1 86 ? -3.294 13.836 12.974 1.00 57.12 86 LEU A C 1
ATOM 673 O O . LEU A 1 86 ? -4.084 14.167 13.855 1.00 57.12 86 LEU A O 1
ATOM 677 N N . ASN A 1 87 ? -2.442 14.693 12.403 1.00 58.84 87 ASN A N 1
ATOM 678 C CA . ASN A 1 87 ? -2.303 16.097 12.802 1.00 58.84 87 ASN A CA 1
ATOM 679 C C . ASN A 1 87 ? -3.081 17.074 11.900 1.00 58.84 87 ASN A C 1
ATOM 681 O O . ASN A 1 87 ? -3.432 18.164 12.349 1.00 58.84 87 ASN A O 1
ATOM 685 N N . GLU A 1 88 ? -3.353 16.703 10.647 1.00 56.72 88 GLU A N 1
ATOM 686 C CA . GLU A 1 88 ? -3.975 17.577 9.639 1.00 56.72 88 GLU A CA 1
ATOM 687 C C . GLU A 1 88 ? -5.511 17.603 9.668 1.00 56.72 88 GLU A C 1
ATOM 689 O O . GLU A 1 88 ? -6.120 18.382 8.940 1.00 56.72 88 GLU A O 1
ATOM 694 N N . VAL A 1 89 ? -6.155 16.812 10.529 1.00 49.16 89 VAL A N 1
ATOM 695 C CA . VAL A 1 89 ? -7.597 16.936 10.789 1.00 49.16 89 VAL A CA 1
ATOM 696 C C . VAL A 1 89 ? -7.790 17.807 12.035 1.00 49.16 89 VAL A C 1
ATOM 698 O O . VAL A 1 89 ? -7.797 17.297 13.154 1.00 49.16 89 VAL A O 1
ATOM 701 N N . HIS A 1 90 ? -7.893 19.122 11.830 1.00 44.84 90 HIS A N 1
ATOM 702 C CA . HIS A 1 90 ? -8.385 20.109 12.800 1.00 44.84 90 HIS A CA 1
ATOM 703 C C . HIS A 1 90 ? -9.603 20.830 12.222 1.00 44.84 90 HIS A C 1
ATOM 705 O O . HIS A 1 90 ? -9.580 21.130 11.006 1.00 44.84 90 HIS A O 1
#

Radius of gyration: 13.1 Å; Cα contacts (8 Å, |Δi|>4): 82; chains: 1; bounding box: 30×32×32 Å

pLDDT: mean 84.04, std 10.96, range [44.84, 95.88]

Foldseek 3Di:
DCVVQLVVLVVCCVVVVDDSVVSQVVLFVLLVVVQVPDDPRDPPWTWDQDNVPRDIFIDDPRDTPRDPCSVVSSVVSCVVVVVVVVPVPD

Secondary structure (DSSP, 8-state):
--HHHHHHHHHHHHHH---HHHHHHHHHHHHHHHHHTSTTPPTT-EEEE-TTT--EEEEETTEE---TTHHHHHHHHHHHHHHHHHHH--

=== Feature glossary ===
A reading guide for the features in this record.

Start from the sequence.

  · This is the polypeptide sequence — one letter per residue, N-terminus first. Length ranges from a few dozen residues for small domains to over a thousand for large multi-domain proteins.

Fold it, and you get atomic coordinates and the backbone conformation that goes with them.

  · Structure coordinates are given as an mmCIF _atom_site loop: one row per atom with element, residue name, chain id, sequence number, and x/y/z position in Å. Only the four main-chain atoms per residue are included here; side chains are omitted to keep the record compact.

  · Backbone dihedral angles. Every residue except chain termini has a φ (preceding-C → N → Cα → C) and a ψ (N → Cα → C → next-N). They are reported in degrees following the IUPAC sign convention. Secondary structure is essentially a statement about which (φ, ψ) basin each residue occupies.

  · The SS8 string is DSSP's per-residue secondary-structure call. α-helix (H) means an i→i+4 H-bond ladder; β-strand (E) means the residue participates in a β-sheet; 3₁₀ (G) and π (I) are tighter and wider helices; T/S are turns/bends; '-' is loop.

  · SS3 is a coarse helix/strand/coil call (letters a/b/c) made by the P-SEA algorithm from inter-Cα distances and dihedrals. It is less detailed than DSSP but needs only Cα positions.

Summarize the fold with a handful of shape descriptors and a per-residue structural alphabet.

  · Radius of gyration (Rg) is the root-mean-square distance of Cα atoms from their centroid — a single number for overall size and compactness. A globular domain of N residues has Rg ≈ 2.2·N^0.38 Å; an extended or disordered chain has a much larger Rg. The Cα contact count is the number of residue pairs whose Cα atoms are within 8 Å and are more than four positions apart in sequence — a standard proxy for tertiary packing density. The bounding box is the smallest axis-aligned box enclosing all Cα atoms.

  · The Foldseek 3Di string encodes local tertiary geometry as a 20-letter alphabet — one character per residue — derived from the relative positions of nearby Cα atoms. Unlike the amino-acid sequence, 3Di is a direct function of the 3D structure, so two proteins with the same fold have similar 3Di strings even at low sequence identity.

  · Solvent-accessible surface area (SASA) is the area in Å² traced out by the centre of a 1.4 Å probe sphere (a water molecule) rolled over the protein's van der Waals surface (Shrake–Rupley / Lee–Richards construction). Buried residues have near-zero SASA; fully exposed residues can exceed 200 Å². The total SASA scales roughly with the number of surface residues.

Ask how reliable the model is.

  · pLDDT (predicted Local Distance Difference Test) is AlphaFold's per-residue confidence score, ranging from 0 to 100. Values above 90 indicate high confidence (typically well-packed cores); 70–90 is confident; 50–70 low confidence; below 50 usually means the region is disordered or the prediction is unreliable there. AlphaFold stores pLDDT in the mmCIF B-factor column.

  · B-factor (Debye–Waller factor) reflects atomic displacement in the crystal lattice. It is an experimental observable (units Å²), not a prediction; low values mean the atom is pinned down, high values mean it moves or is heterogeneous across the crystal.

  · Predicted Aligned Error (PAE) is an AlphaFold confidence matrix: entry (i, j) is the expected error in the position of residue j, in ångströms, when the prediction is superimposed on the true structure at residue i. Low PAE within a block of residues means that block is internally rigid and well-predicted; high PAE between two blocks means their relative placement is uncertain even if each block individually is confident.

Place it in context: what it resembles, what it is annotated as, and how it looks.

  · Nearest PDB neighbors are the top structural matches found by Foldseek when searching this structure against the entire Protein Data Bank. Each hit reports a TM-score (0 to 1; >0.5 almost always implies the same fold) and an E-value. These are *structural* homologs — they may share no detectable sequence similarity.

  · Functional annotations link the protein to curated databases. InterPro entries identify conserved domains and families by matching the sequence against member-database signatures (Pfam, PROSITE, CDD, …). Gene Ontology (GO) terms describe molecular function, biological process, and cellular component in a controlled vocabulary. CATH places the structure in a hierarchical fold classification (Class/Architecture/Topology/Homologous-superfamily). The organism is the source species.

  · Three diagnostic plots accompany the record. The Cα contact map visualizes the tertiary structure as a 2D adjacency matrix (8 Å cutoff, sequen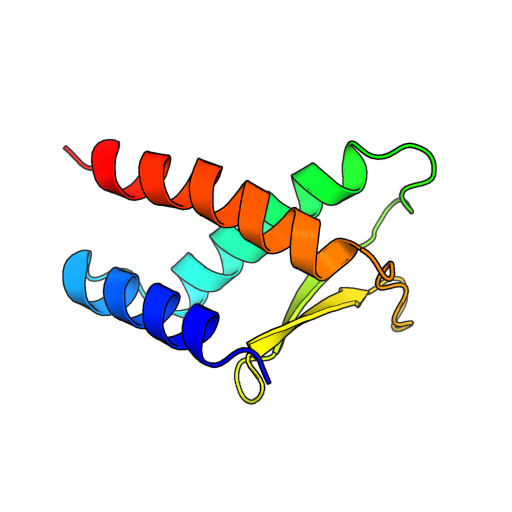ce-local contacts suppressed). The Ramachandran plot shows the distribution of backbone (φ, ψ) torsions, with points in the α and β basins reflecting secondary structure content. The PAE plot shows AlphaFold's inter-residue confidence as a color matrix.

  · Six rendered views show the 3D structure from the faces of a cube — i.e. along ±x, ±y, ±z. Rendering representation is drawn randomly per protein from cartoon (secondary-structure ribbons), sticks (backbone bonds), or molecular surface; coloring is either N→C rainbow (blue at the N-terminus through red at the C-terminus) or one color per chain.